Protein AF-A0A9X5JKX4-F1 (afdb_monomer)

pLDDT: mean 77.04, std 14.43, range [41.12, 93.75]

Sequence (83 aa):
MSNEERVNELEETVNQLQIEVAALRELMIKQVAVNNITFKGKYDEVIIQLAKEYEERGLEDERNSQMHEALRQYIKYQLPAVE

Solvent-accessible surface area (backbone atoms only — not comparable to full-atom values): 4783 Å² total; per-residue (Å²): 133,55,74,66,58,54,50,51,55,49,52,54,49,51,53,51,51,52,52,52,52,51,51,52,49,53,52,50,54,51,48,55,60,36,61,77,57,85,52,89,86,47,65,63,61,51,40,54,49,52,25,49,56,27,50,75,72,37,54,87,43,66,67,33,36,53,50,27,52,58,38,51,49,60,68,70,54,70,75,75,81,83,126

Radius of gyration: 15.78 Å; Cα contacts (8 Å, |Δi|>4): 46; chains: 1; bounding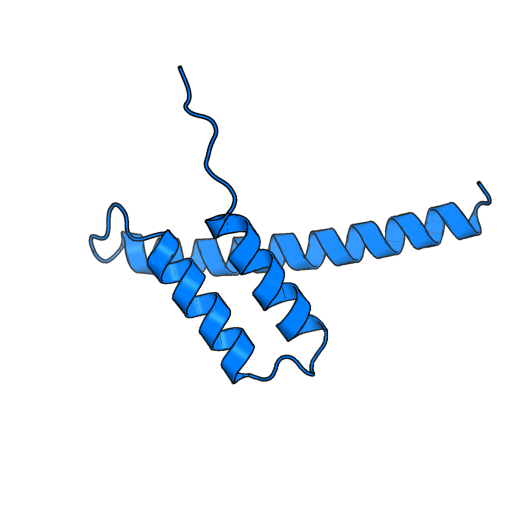 box: 39×26×39 Å

Secondary structure (DSSP, 8-state):
--HHHHHHHHHHHHHHHHHHHHHHHHHHHHHHHHHTTT-TT-HHHHHHHHHHHHHHT-TTSHHHHHHHHHHHHHHH-PPP---

Structure (mmCIF, N/CA/C/O backbone):
data_AF-A0A9X5JKX4-F1
#
_entry.id   AF-A0A9X5JKX4-F1
#
loop_
_atom_site.group_PDB
_atom_site.id
_atom_site.type_symbol
_atom_site.label_atom_id
_atom_site.label_alt_id
_atom_site.label_comp_id
_atom_site.label_asym_id
_atom_site.label_entity_id
_atom_site.label_seq_id
_atom_site.pdbx_PDB_ins_code
_atom_site.Cartn_x
_atom_site.Cartn_y
_atom_site.Cartn_z
_atom_site.occupancy
_atom_site.B_iso_or_equiv
_atom_site.auth_seq_id
_atom_site.auth_comp_id
_atom_site.auth_asym_id
_atom_site.auth_atom_id
_atom_site.pdbx_PDB_model_num
ATOM 1 N N . MET A 1 1 ? -15.206 7.665 25.680 1.00 60.72 1 MET A N 1
A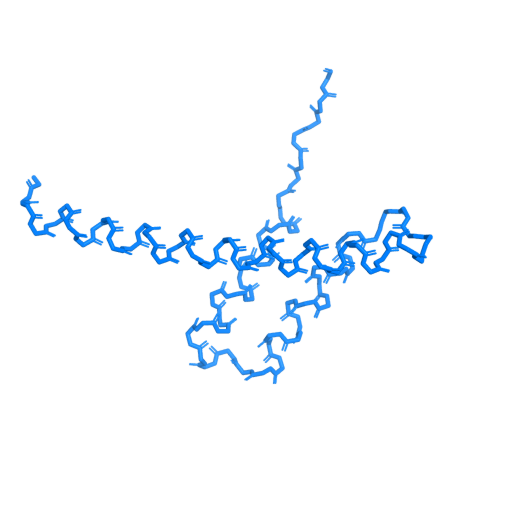TOM 2 C CA . MET A 1 1 ? -14.874 6.577 24.755 1.00 60.72 1 MET A CA 1
ATOM 3 C C . MET A 1 1 ? -15.307 5.267 25.386 1.00 60.72 1 MET A C 1
ATOM 5 O O . MET A 1 1 ? -14.836 4.947 26.476 1.00 60.72 1 MET A O 1
ATOM 9 N N . SER A 1 2 ? -16.268 4.587 24.770 1.00 87.31 2 SER A N 1
ATOM 10 C CA . SER A 1 2 ? -16.733 3.254 25.157 1.00 87.31 2 SER A CA 1
ATOM 11 C C . SER A 1 2 ? -15.656 2.201 24.870 1.00 87.31 2 SER A C 1
ATOM 13 O O . SER A 1 2 ? -14.757 2.418 24.058 1.00 87.31 2 SER A O 1
ATOM 15 N N . ASN A 1 3 ? -15.749 1.042 25.523 1.00 86.56 3 ASN A N 1
ATOM 16 C CA . ASN A 1 3 ? -14.892 -0.097 25.195 1.00 86.56 3 ASN A CA 1
ATOM 17 C C . ASN A 1 3 ? -15.115 -0.579 23.751 1.00 86.56 3 ASN A C 1
ATOM 19 O O . ASN A 1 3 ? -14.149 -0.976 23.115 1.00 86.56 3 ASN A O 1
ATOM 23 N N . GLU A 1 4 ? -16.338 -0.491 23.220 1.00 85.81 4 GLU A N 1
ATOM 24 C CA . GLU A 1 4 ? -16.633 -0.813 21.811 1.00 85.81 4 GLU A CA 1
ATOM 25 C C . GLU A 1 4 ? -15.962 0.159 20.837 1.00 85.81 4 GLU A C 1
ATOM 27 O O . GLU A 1 4 ? -15.336 -0.274 19.878 1.00 85.81 4 GLU A O 1
ATOM 32 N N . GLU A 1 5 ? -16.014 1.466 21.115 1.00 86.38 5 GLU A N 1
ATOM 33 C CA . GLU A 1 5 ? -15.353 2.481 20.279 1.00 86.38 5 GLU A CA 1
ATOM 34 C C . GLU A 1 5 ? -13.838 2.243 20.217 1.00 86.38 5 GLU A C 1
ATOM 36 O O . GLU A 1 5 ? -13.246 2.278 19.145 1.00 86.38 5 GLU A O 1
ATOM 41 N N . ARG A 1 6 ? -13.224 1.898 21.356 1.00 86.38 6 ARG A N 1
ATOM 42 C CA . ARG A 1 6 ? -11.793 1.564 21.425 1.00 86.38 6 ARG A CA 1
ATOM 43 C C . ARG A 1 6 ? -11.437 0.298 20.652 1.00 86.38 6 ARG A C 1
ATOM 45 O O . ARG A 1 6 ? -10.341 0.223 20.110 1.00 86.38 6 ARG A O 1
ATOM 52 N N . VAL A 1 7 ? -12.307 -0.712 20.658 1.00 91.56 7 VAL A N 1
ATOM 53 C CA . VAL A 1 7 ? -12.078 -1.954 19.903 1.00 91.56 7 VAL A CA 1
ATOM 54 C C . VAL A 1 7 ? -12.150 -1.675 18.405 1.00 91.56 7 VAL A C 1
ATOM 56 O O . VAL A 1 7 ? -11.239 -2.075 17.691 1.00 91.56 7 VAL A O 1
ATOM 59 N N . ASN A 1 8 ? -13.142 -0.908 17.952 1.00 90.00 8 ASN A N 1
ATOM 60 C CA . ASN A 1 8 ? -13.273 -0.545 16.541 1.00 90.00 8 ASN A CA 1
ATOM 61 C C . ASN A 1 8 ? -12.075 0.283 16.044 1.00 90.00 8 ASN A C 1
ATOM 63 O O . ASN A 1 8 ? -11.507 -0.032 15.002 1.00 90.00 8 ASN A O 1
ATOM 67 N N . GLU A 1 9 ? -11.619 1.279 16.814 1.00 90.56 9 GLU A N 1
ATOM 68 C CA . GLU A 1 9 ? -10.415 2.058 16.471 1.00 90.56 9 GLU A CA 1
ATOM 69 C C . GLU A 1 9 ? -9.161 1.173 16.375 1.00 90.56 9 GLU A C 1
ATOM 71 O O . GLU A 1 9 ? -8.307 1.368 15.505 1.00 90.56 9 GLU A O 1
ATOM 76 N N . LEU A 1 10 ? -9.036 0.176 17.258 1.00 92.25 10 LEU A N 1
ATOM 77 C CA . LEU A 1 10 ? -7.931 -0.781 17.212 1.00 92.25 10 LEU A CA 1
ATOM 78 C C . LEU A 1 10 ? -8.015 -1.691 15.983 1.00 92.25 10 LEU A C 1
ATOM 80 O O . LEU A 1 10 ? -6.984 -1.950 15.367 1.00 92.25 10 LEU A O 1
ATOM 84 N N . GLU A 1 11 ? -9.204 -2.162 15.612 1.00 91.56 11 GLU A N 1
ATOM 85 C CA . GLU A 1 11 ? -9.410 -2.985 14.415 1.00 91.56 11 GLU A CA 1
ATOM 86 C C . GLU A 1 11 ? -9.094 -2.209 13.129 1.00 91.56 11 GLU A C 1
ATOM 88 O O . GLU A 1 11 ? -8.376 -2.720 12.266 1.00 91.56 11 GLU A O 1
ATOM 93 N N . GLU A 1 12 ? -9.530 -0.951 13.030 1.00 91.75 12 GLU A N 1
ATOM 94 C CA . GLU A 1 12 ? -9.181 -0.058 11.918 1.00 91.75 12 GLU A CA 1
ATOM 95 C C . GLU A 1 12 ? -7.669 0.175 11.839 1.00 91.75 12 GLU A C 1
ATOM 97 O O . GLU A 1 12 ? -7.066 0.039 10.771 1.00 91.75 12 GLU A O 1
ATOM 102 N N . THR A 1 13 ? -7.031 0.435 12.984 1.00 92.38 13 THR A N 1
ATOM 103 C CA . THR A 1 13 ? -5.579 0.633 13.065 1.00 92.38 13 THR A CA 1
ATOM 104 C C . THR A 1 13 ? -4.824 -0.624 12.634 1.00 92.38 13 THR A C 1
ATOM 106 O O . THR A 1 13 ? -3.851 -0.542 11.886 1.00 92.38 13 THR A O 1
ATOM 109 N N . VAL A 1 14 ? -5.256 -1.806 13.083 1.00 93.75 14 VAL A N 1
ATOM 110 C CA . VAL A 1 14 ? -4.634 -3.078 12.694 1.00 93.75 14 VAL A CA 1
ATOM 111 C C . VAL A 1 14 ? -4.783 -3.315 11.194 1.00 93.75 14 VAL A C 1
ATOM 113 O O . VAL A 1 14 ? -3.803 -3.701 10.556 1.00 93.75 14 VAL A O 1
ATOM 116 N N . ASN A 1 15 ? -5.957 -3.052 10.617 1.00 89.75 15 ASN A N 1
ATOM 117 C CA . ASN A 1 15 ? -6.168 -3.183 9.176 1.00 89.75 15 ASN A CA 1
ATOM 118 C C . ASN A 1 15 ? -5.254 -2.236 8.391 1.00 89.75 15 ASN A C 1
ATOM 120 O O . ASN A 1 15 ? -4.571 -2.671 7.463 1.00 89.75 15 ASN A O 1
ATOM 124 N N . GLN A 1 16 ? -5.160 -0.973 8.810 1.00 89.12 16 GLN A N 1
ATOM 125 C CA . GLN A 1 16 ? -4.258 -0.007 8.192 1.00 89.12 16 GLN A CA 1
ATOM 126 C C . GLN A 1 16 ? -2.795 -0.469 8.270 1.00 89.12 16 GLN A C 1
ATOM 128 O O . GLN A 1 16 ? -2.096 -0.487 7.256 1.00 89.12 16 GLN A O 1
ATOM 133 N N . LEU A 1 17 ? -2.342 -0.931 9.438 1.00 91.44 17 LEU A N 1
ATOM 134 C CA . LEU A 1 17 ? -0.984 -1.450 9.613 1.00 91.44 17 LEU A CA 1
ATOM 135 C C . LEU A 1 17 ? -0.714 -2.677 8.734 1.00 91.44 17 LEU A C 1
ATOM 137 O O . LEU A 1 17 ? 0.382 -2.816 8.193 1.00 91.44 17 LEU A O 1
ATOM 141 N N . GLN A 1 18 ? -1.690 -3.570 8.558 1.00 90.38 18 GLN A N 1
ATOM 142 C CA . GLN A 1 18 ? -1.544 -4.726 7.671 1.00 90.38 18 GLN A CA 1
ATOM 143 C C . GLN A 1 18 ? -1.363 -4.309 6.207 1.00 90.38 18 GLN A C 1
ATOM 145 O O . GLN A 1 18 ? -0.528 -4.888 5.507 1.00 90.38 18 GLN A O 1
ATOM 150 N N . ILE A 1 19 ? -2.107 -3.296 5.761 1.00 89.75 19 ILE A N 1
ATOM 151 C CA . ILE A 1 19 ? -2.007 -2.729 4.410 1.00 89.75 19 ILE A CA 1
ATOM 152 C C . ILE A 1 19 ? -0.640 -2.068 4.216 1.00 89.75 19 ILE A C 1
ATOM 154 O O . ILE A 1 19 ? 0.056 -2.370 3.247 1.00 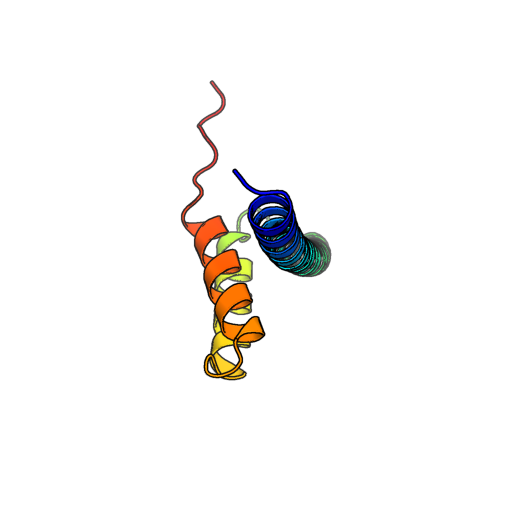89.75 19 ILE A O 1
ATOM 158 N N . GLU A 1 20 ? -0.205 -1.231 5.159 1.00 85.19 20 GLU A N 1
ATOM 159 C CA . GLU A 1 20 ? 1.096 -0.554 5.096 1.00 85.19 20 GLU A CA 1
ATOM 160 C C . GLU A 1 20 ? 2.261 -1.554 5.094 1.00 85.19 20 GLU A C 1
ATOM 162 O O . GLU A 1 20 ? 3.182 -1.446 4.283 1.00 85.19 20 GLU A O 1
ATOM 167 N N . VAL A 1 21 ? 2.206 -2.590 5.937 1.00 90.12 21 VAL A N 1
ATOM 168 C CA . VAL A 1 21 ? 3.220 -3.656 5.958 1.00 90.12 21 VAL A CA 1
ATOM 169 C C . VAL A 1 21 ? 3.241 -4.429 4.639 1.00 90.12 21 VAL A C 1
ATOM 171 O O . VAL A 1 21 ? 4.322 -4.755 4.141 1.00 90.12 21 VAL A O 1
ATOM 174 N N . ALA A 1 22 ? 2.079 -4.714 4.045 1.00 85.81 22 ALA A N 1
ATOM 175 C CA . ALA A 1 22 ? 2.013 -5.349 2.732 1.00 85.81 22 ALA A CA 1
ATOM 176 C C . ALA A 1 22 ? 2.637 -4.456 1.646 1.00 85.81 22 ALA A C 1
ATOM 178 O O . ALA A 1 22 ? 3.444 -4.943 0.853 1.00 85.81 22 ALA A O 1
ATOM 179 N N . ALA A 1 23 ? 2.347 -3.151 1.665 1.00 79.75 23 ALA A N 1
ATOM 180 C CA . ALA A 1 23 ? 2.944 -2.168 0.762 1.00 79.75 23 ALA A CA 1
ATOM 181 C C . ALA A 1 23 ? 4.468 -2.142 0.866 1.00 79.75 23 ALA A C 1
ATOM 183 O O . ALA A 1 23 ? 5.168 -2.291 -0.136 1.00 79.75 23 ALA A O 1
ATOM 184 N N . LEU A 1 24 ? 4.987 -2.021 2.088 1.00 81.69 24 LEU A N 1
ATOM 185 C CA . LEU A 1 24 ? 6.422 -2.009 2.351 1.00 81.69 24 LEU A CA 1
ATOM 186 C C . LEU A 1 24 ? 7.089 -3.309 1.904 1.00 81.69 24 LEU A C 1
ATOM 188 O O . LEU A 1 24 ? 8.187 -3.277 1.352 1.00 81.69 24 LEU A O 1
ATOM 192 N N . ARG A 1 25 ? 6.428 -4.456 2.089 1.00 80.75 25 ARG A N 1
ATOM 193 C CA . ARG A 1 25 ? 6.953 -5.751 1.646 1.00 80.75 25 ARG A CA 1
ATOM 194 C C . ARG A 1 25 ? 7.079 -5.828 0.127 1.00 80.75 25 ARG A C 1
ATOM 196 O O . ARG A 1 25 ? 8.122 -6.259 -0.361 1.00 80.75 25 ARG A O 1
ATOM 203 N N . GLU A 1 26 ? 6.060 -5.393 -0.606 1.00 78.31 26 GLU A N 1
ATOM 204 C CA . GLU A 1 26 ? 6.093 -5.336 -2.073 1.00 78.31 26 GLU A CA 1
ATOM 205 C C . GLU A 1 26 ? 7.190 -4.385 -2.570 1.00 78.31 26 GLU A C 1
ATOM 207 O O . GLU A 1 26 ? 7.986 -4.740 -3.446 1.00 78.31 26 GLU A O 1
ATOM 212 N N . LEU A 1 27 ? 7.308 -3.211 -1.943 1.00 75.00 27 LEU A N 1
ATOM 213 C CA . LEU A 1 27 ? 8.365 -2.246 -2.242 1.00 75.00 27 LEU A CA 1
ATOM 214 C C . LEU A 1 27 ? 9.755 -2.827 -1.980 1.00 75.00 27 LEU A C 1
ATOM 216 O O . LEU A 1 27 ? 10.638 -2.687 -2.822 1.00 75.00 27 LEU A O 1
ATOM 220 N N . MET A 1 28 ? 9.956 -3.539 -0.868 1.00 77.25 28 MET A N 1
ATOM 221 C CA . MET A 1 28 ? 11.224 -4.209 -0.573 1.00 77.25 28 MET A CA 1
ATOM 222 C C . MET A 1 28 ? 11.554 -5.309 -1.585 1.00 77.25 28 MET A C 1
ATOM 224 O O . MET A 1 28 ? 12.697 -5.388 -2.031 1.00 77.25 28 MET A O 1
ATOM 228 N N . ILE A 1 29 ? 10.585 -6.144 -1.977 1.00 71.88 29 ILE A N 1
ATOM 229 C CA . ILE A 1 29 ? 10.793 -7.202 -2.982 1.00 71.88 29 ILE A CA 1
ATOM 230 C C . ILE A 1 29 ? 11.238 -6.585 -4.309 1.00 71.88 29 ILE A C 1
ATOM 232 O O . ILE A 1 29 ? 12.228 -7.024 -4.902 1.00 71.88 29 ILE A O 1
ATOM 236 N N . LYS A 1 30 ? 10.553 -5.526 -4.754 1.00 68.38 30 LYS A N 1
ATOM 237 C CA . LYS A 1 30 ? 10.909 -4.828 -5.991 1.00 68.38 30 LYS A CA 1
ATOM 238 C C . LYS A 1 30 ? 12.234 -4.076 -5.851 1.00 68.38 30 LYS A C 1
ATOM 240 O O . LYS A 1 30 ? 13.042 -4.140 -6.770 1.00 68.38 30 LYS A O 1
ATOM 245 N N . GLN A 1 31 ? 12.536 -3.470 -4.703 1.00 64.44 31 GLN A N 1
ATOM 246 C CA . GLN A 1 31 ? 13.831 -2.830 -4.452 1.00 64.44 31 GLN A CA 1
ATOM 247 C C . GLN A 1 31 ? 14.986 -3.837 -4.466 1.00 64.44 31 GLN A C 1
ATOM 249 O O . GLN A 1 31 ? 16.050 -3.525 -4.991 1.00 64.44 31 GLN A O 1
ATOM 254 N N . VAL A 1 32 ? 14.805 -5.049 -3.934 1.00 63.47 32 VAL A N 1
ATOM 255 C CA . VAL A 1 32 ? 15.809 -6.126 -4.011 1.00 63.47 32 VAL A CA 1
ATOM 256 C C . VAL A 1 32 ? 16.002 -6.583 -5.459 1.00 63.47 32 VAL A C 1
ATOM 258 O O . VAL A 1 32 ? 17.140 -6.732 -5.906 1.00 63.47 32 VAL A O 1
ATOM 261 N N . ALA A 1 33 ? 14.915 -6.734 -6.221 1.00 60.44 33 ALA A N 1
ATOM 262 C CA . ALA A 1 33 ? 14.989 -7.053 -7.646 1.00 60.44 33 ALA A CA 1
ATOM 263 C C . ALA A 1 33 ? 15.707 -5.953 -8.457 1.00 60.44 33 ALA A C 1
ATOM 265 O O . ALA A 1 33 ? 16.504 -6.263 -9.340 1.00 60.44 33 ALA A O 1
ATOM 266 N N . VAL A 1 34 ? 15.481 -4.678 -8.122 1.00 58.41 34 VAL A N 1
ATOM 267 C CA . VAL A 1 34 ? 16.054 -3.502 -8.803 1.00 58.41 34 VAL A CA 1
ATOM 268 C C . VAL A 1 34 ? 17.497 -3.214 -8.371 1.00 58.41 34 VAL A C 1
ATOM 270 O O . VAL A 1 34 ? 18.330 -2.868 -9.204 1.00 58.41 34 VAL A O 1
ATOM 273 N N . ASN A 1 35 ? 17.849 -3.416 -7.099 1.00 56.75 35 ASN A N 1
ATOM 274 C CA . ASN A 1 35 ? 19.229 -3.290 -6.613 1.00 56.75 35 ASN A CA 1
ATOM 275 C C . ASN A 1 35 ? 20.156 -4.363 -7.209 1.00 56.75 35 ASN A C 1
ATOM 277 O O . ASN A 1 35 ? 21.336 -4.085 -7.418 1.00 56.75 35 ASN A O 1
ATOM 281 N N . ASN A 1 36 ? 19.632 -5.548 -7.544 1.00 53.59 36 ASN A N 1
ATOM 282 C CA . ASN A 1 36 ? 20.373 -6.565 -8.302 1.00 53.59 36 ASN A CA 1
ATOM 283 C C . ASN A 1 36 ? 20.617 -6.173 -9.775 1.00 53.59 36 ASN A C 1
ATOM 285 O O . ASN A 1 36 ? 21.460 -6.782 -10.429 1.00 53.59 36 ASN A O 1
ATOM 289 N N . ILE A 1 37 ? 19.925 -5.150 -10.291 1.00 49.97 37 ILE A N 1
ATOM 290 C CA . ILE A 1 37 ? 20.028 -4.644 -11.668 1.00 49.97 37 ILE A CA 1
ATOM 291 C C . ILE A 1 37 ? 20.309 -3.132 -11.619 1.00 49.97 37 ILE A C 1
ATOM 293 O O . ILE A 1 37 ? 19.535 -2.318 -12.101 1.00 49.97 37 ILE A O 1
ATOM 297 N N . THR A 1 38 ? 21.404 -2.739 -10.964 1.00 52.41 38 THR A N 1
ATOM 298 C CA . THR A 1 38 ? 22.083 -1.433 -11.128 1.00 52.41 38 THR A CA 1
ATOM 299 C C . THR A 1 38 ? 21.163 -0.209 -11.311 1.00 52.41 38 THR A C 1
ATOM 301 O O . THR A 1 38 ? 21.350 0.567 -12.245 1.00 52.41 38 THR A O 1
ATOM 304 N N . PHE A 1 39 ? 20.182 0.009 -10.429 1.00 48.81 39 PHE A N 1
ATOM 305 C CA . PHE A 1 39 ? 19.307 1.183 -10.532 1.00 48.81 39 PHE A CA 1
ATOM 306 C C . PHE A 1 39 ? 19.285 2.047 -9.269 1.00 48.81 39 PHE A C 1
ATOM 308 O O . PHE A 1 39 ? 18.336 2.071 -8.488 1.00 48.81 39 PHE A O 1
ATOM 315 N N . LYS A 1 40 ? 20.361 2.823 -9.088 1.00 51.62 40 LYS A N 1
ATOM 316 C CA . LYS A 1 40 ? 20.395 3.951 -8.146 1.00 51.62 40 LYS A CA 1
ATOM 317 C C . LYS A 1 40 ? 19.439 5.043 -8.651 1.00 51.62 40 LYS A C 1
ATOM 319 O O . LYS A 1 40 ? 19.685 5.609 -9.710 1.00 51.62 40 LYS A O 1
ATOM 324 N N . GLY A 1 41 ? 18.383 5.350 -7.894 1.00 57.00 41 GLY A N 1
ATOM 325 C CA . GLY A 1 41 ? 17.539 6.535 -8.125 1.00 57.00 41 GLY A CA 1
ATOM 326 C C . GLY A 1 41 ? 16.217 6.320 -8.873 1.00 57.00 41 GLY A C 1
ATOM 327 O O . GLY A 1 41 ? 15.614 7.301 -9.285 1.00 57.00 41 GLY A O 1
ATOM 328 N N . LYS A 1 42 ? 15.743 5.077 -9.039 1.00 69.06 42 LYS A N 1
ATOM 329 C CA . LYS A 1 42 ? 14.459 4.764 -9.706 1.00 69.06 42 LYS A CA 1
ATOM 330 C C . LYS A 1 42 ? 13.333 4.299 -8.783 1.00 69.06 42 LYS A C 1
ATOM 332 O O . LYS A 1 42 ? 12.374 3.680 -9.233 1.00 69.06 42 LYS A O 1
ATOM 337 N N . TYR A 1 43 ? 13.445 4.590 -7.492 1.00 68.62 43 TYR A N 1
ATOM 338 C CA . TYR A 1 43 ? 12.457 4.168 -6.501 1.00 68.62 43 TYR A CA 1
ATOM 339 C C . TYR A 1 43 ? 11.039 4.645 -6.858 1.00 68.62 43 TYR A C 1
ATOM 341 O O . TYR A 1 43 ? 10.102 3.850 -6.863 1.00 68.62 43 TYR A O 1
ATOM 349 N N . ASP A 1 44 ? 10.909 5.896 -7.301 1.00 71.12 44 ASP A N 1
ATOM 350 C CA . ASP A 1 44 ? 9.624 6.466 -7.713 1.00 71.12 44 ASP A CA 1
ATOM 351 C C . ASP A 1 44 ? 9.026 5.748 -8.932 1.00 71.12 44 ASP A C 1
ATOM 353 O O . ASP A 1 44 ? 7.823 5.506 -8.970 1.00 71.12 44 ASP A O 1
ATOM 357 N N . GLU A 1 45 ? 9.845 5.335 -9.909 1.00 75.56 45 GLU A N 1
ATOM 358 C CA . GLU A 1 45 ? 9.367 4.574 -11.077 1.00 75.56 45 GLU A CA 1
ATOM 359 C C . GLU A 1 45 ? 8.771 3.222 -10.663 1.00 75.56 45 GLU A C 1
ATOM 361 O O . GLU A 1 45 ? 7.743 2.807 -11.201 1.00 75.56 45 GLU A O 1
ATOM 366 N N . VAL A 1 46 ? 9.374 2.561 -9.670 1.00 76.62 46 VAL A N 1
ATOM 367 C CA . VAL A 1 46 ? 8.885 1.286 -9.125 1.00 76.62 46 VAL A CA 1
ATOM 368 C C . VAL A 1 46 ? 7.553 1.475 -8.411 1.00 76.62 46 VAL A C 1
ATOM 370 O O . VAL A 1 46 ? 6.626 0.696 -8.634 1.00 76.62 46 VAL A O 1
ATOM 373 N N . ILE A 1 47 ? 7.437 2.517 -7.583 1.00 78.06 47 ILE A N 1
ATOM 374 C CA . ILE A 1 47 ? 6.190 2.827 -6.881 1.00 78.06 47 ILE A CA 1
ATOM 375 C C . ILE A 1 47 ? 5.076 3.148 -7.885 1.00 78.06 47 ILE A C 1
ATOM 377 O O . ILE A 1 47 ? 3.968 2.626 -7.764 1.00 78.06 47 ILE A O 1
ATOM 381 N N . ILE A 1 48 ? 5.371 3.958 -8.908 1.00 81.44 48 ILE A N 1
ATOM 382 C CA . ILE A 1 48 ? 4.415 4.306 -9.968 1.00 81.44 48 ILE A CA 1
ATOM 383 C C . ILE A 1 48 ? 3.955 3.052 -10.714 1.00 81.44 48 ILE A C 1
ATOM 385 O O . ILE A 1 48 ? 2.765 2.910 -10.996 1.00 81.44 48 ILE A O 1
ATOM 389 N N . GLN A 1 49 ? 4.877 2.146 -11.043 1.00 83.69 49 GLN A N 1
ATOM 390 C CA . GLN A 1 49 ? 4.540 0.910 -11.740 1.00 83.69 49 GLN A CA 1
ATOM 391 C C . GLN A 1 49 ? 3.661 -0.001 -10.877 1.00 83.69 49 GLN A C 1
ATOM 393 O O . GLN A 1 49 ? 2.645 -0.486 -11.360 1.00 83.69 49 GLN A O 1
ATOM 398 N N . LEU A 1 50 ? 3.996 -0.181 -9.598 1.00 82.06 50 LEU A N 1
ATOM 399 C CA . LEU A 1 50 ? 3.189 -0.966 -8.661 1.00 82.06 50 LEU A CA 1
ATOM 400 C C . LEU A 1 50 ? 1.784 -0.384 -8.479 1.00 82.06 50 LEU A C 1
ATOM 402 O O . LEU A 1 50 ? 0.812 -1.131 -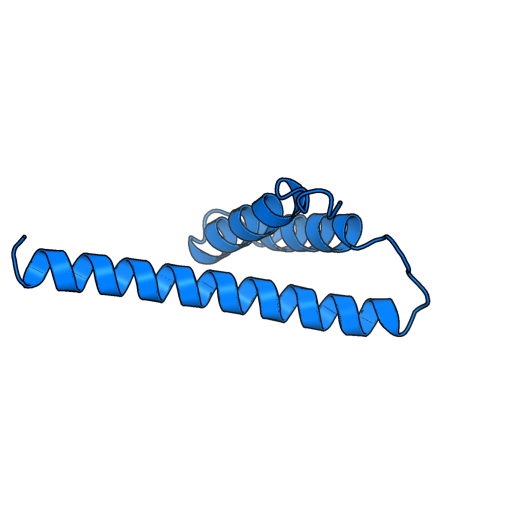8.484 1.00 82.06 50 LEU A O 1
ATOM 406 N N . ALA A 1 51 ? 1.659 0.939 -8.347 1.00 85.06 51 ALA A N 1
ATOM 407 C CA . ALA A 1 51 ? 0.353 1.579 -8.226 1.00 85.06 51 ALA A CA 1
ATOM 408 C C . ALA A 1 51 ? -0.507 1.292 -9.469 1.00 85.06 51 ALA A C 1
ATOM 410 O O . ALA A 1 51 ? -1.656 0.880 -9.332 1.00 85.06 51 ALA A O 1
ATOM 411 N N . LYS A 1 52 ? 0.073 1.409 -10.671 1.00 86.50 52 LYS A N 1
ATOM 412 C CA . LYS A 1 52 ? -0.608 1.052 -11.926 1.00 86.50 52 LYS A CA 1
ATOM 413 C C . LYS A 1 52 ? -0.994 -0.426 -11.990 1.00 86.50 52 LYS A C 1
ATOM 415 O O . LYS A 1 52 ? -2.098 -0.731 -12.413 1.00 86.50 52 LYS A O 1
ATOM 420 N N . GLU A 1 53 ? -0.138 -1.338 -11.524 1.00 87.75 53 GLU A N 1
ATOM 421 C CA . GLU A 1 53 ? -0.458 -2.773 -11.475 1.00 87.75 53 GLU A CA 1
ATOM 422 C C . GLU A 1 53 ? -1.701 -3.056 -10.605 1.00 87.75 53 GLU A C 1
ATOM 424 O O . GLU A 1 53 ? -2.499 -3.925 -10.950 1.00 87.75 53 GLU A O 1
ATOM 429 N N . TYR A 1 54 ? -1.894 -2.339 -9.491 1.00 85.31 54 TYR A N 1
ATOM 430 C CA . TYR A 1 54 ? -3.103 -2.465 -8.660 1.00 85.31 54 TYR A CA 1
ATOM 431 C C . TYR A 1 54 ? -4.326 -1.764 -9.268 1.00 85.31 54 TYR A C 1
ATOM 433 O O . TYR A 1 54 ? -5.437 -2.270 -9.135 1.00 85.31 54 TYR A O 1
ATOM 441 N N . GLU A 1 55 ? -4.130 -0.653 -9.979 1.00 85.94 55 GLU A N 1
ATOM 442 C CA . GLU A 1 55 ? -5.183 0.012 -10.758 1.00 85.94 55 GLU A CA 1
ATOM 443 C C . GLU A 1 55 ? -5.715 -0.894 -11.881 1.00 85.94 55 GLU A C 1
ATOM 445 O O . GLU A 1 55 ? -6.925 -1.057 -12.029 1.00 85.94 55 GLU A O 1
ATOM 450 N N . GLU A 1 56 ? -4.823 -1.571 -12.608 1.00 90.44 56 GLU A N 1
ATOM 451 C CA . GLU A 1 56 ? -5.158 -2.519 -13.679 1.00 90.44 56 GLU A CA 1
ATOM 452 C C . GLU A 1 56 ? -5.877 -3.779 -13.171 1.00 90.44 56 GLU A C 1
ATOM 454 O O . GLU A 1 56 ? -6.666 -4.380 -13.901 1.00 90.44 56 GLU A O 1
ATOM 459 N N . ARG A 1 57 ? -5.646 -4.175 -11.912 1.00 88.50 57 ARG A N 1
ATOM 460 C CA . ARG A 1 57 ? -6.378 -5.270 -11.245 1.00 88.50 57 ARG A CA 1
ATOM 461 C C . ARG A 1 57 ? -7.794 -4.873 -10.812 1.00 88.50 57 ARG A C 1
ATOM 463 O O . ARG A 1 57 ? -8.547 -5.744 -10.383 1.00 88.50 57 ARG A O 1
ATOM 470 N N . GLY A 1 58 ? -8.155 -3.596 -10.952 1.00 88.94 58 GLY A N 1
ATOM 471 C CA . GLY A 1 58 ? -9.461 -3.041 -10.615 1.00 88.94 58 GLY A CA 1
ATOM 472 C C . GLY A 1 58 ? -9.502 -2.467 -9.200 1.00 88.94 58 GLY A C 1
ATOM 473 O O . GLY A 1 58 ? -9.317 -3.188 -8.220 1.00 88.94 58 GLY A O 1
ATOM 474 N N . LEU A 1 59 ? -9.804 -1.168 -9.103 1.00 89.69 59 LEU A N 1
ATOM 475 C CA . LEU A 1 59 ? -9.946 -0.427 -7.838 1.00 89.69 59 LEU A CA 1
ATOM 476 C C . LEU A 1 59 ? -11.325 -0.591 -7.179 1.00 89.69 59 LEU A C 1
ATOM 478 O O . LEU A 1 59 ? -11.581 -0.006 -6.132 1.00 89.69 59 LEU A O 1
ATOM 482 N N . GLU A 1 60 ? -12.222 -1.362 -7.794 1.00 89.06 60 GLU A N 1
ATOM 483 C CA . GLU A 1 60 ? -13.507 -1.732 -7.188 1.00 89.06 60 GLU A CA 1
ATOM 484 C C . GLU A 1 60 ? -13.317 -2.702 -6.010 1.00 89.06 60 GLU A C 1
ATOM 486 O O . GLU A 1 60 ? -14.148 -2.756 -5.107 1.00 89.06 60 GLU A O 1
ATOM 491 N N . ASP A 1 61 ? -12.202 -3.439 -6.002 1.00 90.56 61 ASP A N 1
ATOM 492 C CA . ASP A 1 61 ? -11.752 -4.209 -4.850 1.00 90.56 61 ASP A CA 1
ATOM 493 C C . ASP A 1 61 ? -11.111 -3.264 -3.819 1.00 90.56 61 ASP A C 1
ATOM 495 O O . ASP A 1 61 ? -10.140 -2.553 -4.104 1.00 90.56 61 ASP A O 1
ATOM 499 N N . GLU A 1 62 ? -11.667 -3.256 -2.607 1.00 87.31 62 GLU A 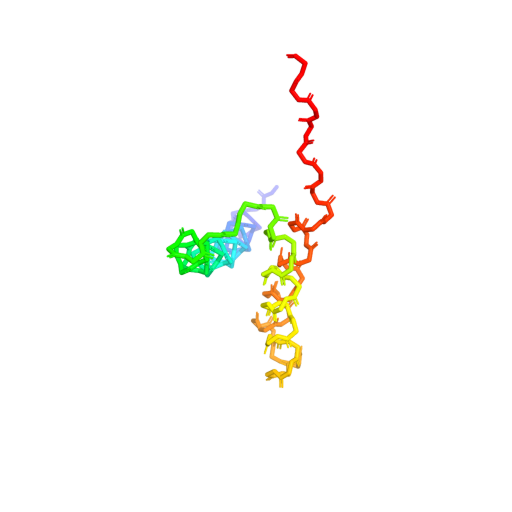N 1
ATOM 500 C CA . GLU A 1 62 ? -11.264 -2.355 -1.523 1.00 87.31 62 GLU A CA 1
ATOM 501 C C . GLU A 1 62 ? -9.769 -2.466 -1.201 1.00 87.31 62 GLU A C 1
ATOM 503 O O . GLU A 1 62 ? -9.091 -1.454 -1.003 1.00 87.31 62 GLU A O 1
ATOM 508 N N . ARG A 1 63 ? -9.225 -3.685 -1.228 1.00 82.00 63 ARG A N 1
ATOM 509 C CA . ARG A 1 63 ? -7.813 -3.931 -0.947 1.00 82.00 63 ARG A CA 1
ATOM 510 C C . ARG A 1 63 ? -6.931 -3.381 -2.062 1.00 82.00 63 ARG A C 1
ATOM 512 O O . ARG A 1 63 ? -5.894 -2.787 -1.768 1.00 82.00 63 ARG A O 1
ATOM 519 N N . ASN A 1 64 ? -7.324 -3.538 -3.325 1.00 84.19 64 ASN A N 1
ATOM 520 C CA . ASN A 1 64 ? -6.597 -2.935 -4.446 1.00 84.19 64 ASN A CA 1
ATOM 521 C C . ASN A 1 64 ? -6.608 -1.402 -4.362 1.00 84.19 64 ASN A C 1
ATOM 523 O O . ASN A 1 64 ? -5.569 -0.777 -4.576 1.00 84.19 64 ASN A O 1
ATOM 527 N N . SER A 1 65 ? -7.745 -0.801 -3.994 1.00 87.88 65 SER A N 1
ATOM 528 C CA . SER A 1 65 ? -7.866 0.64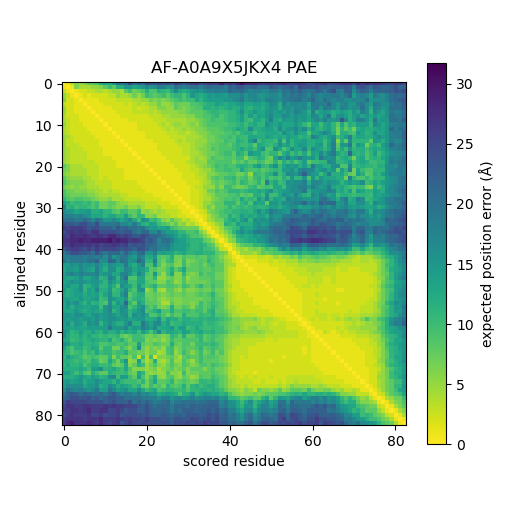8 -3.793 1.00 87.88 65 SER A CA 1
ATOM 529 C C . SER A 1 65 ? -6.962 1.159 -2.669 1.00 87.88 65 SER A C 1
ATOM 531 O O . SER A 1 65 ? -6.185 2.098 -2.867 1.00 87.88 65 SER A O 1
ATOM 533 N N . GLN A 1 66 ? -7.000 0.505 -1.507 1.00 86.31 66 GLN A N 1
ATOM 534 C CA . GLN A 1 66 ? -6.150 0.842 -0.363 1.00 86.31 66 GLN A CA 1
ATOM 535 C C . GLN A 1 66 ? -4.665 0.697 -0.706 1.00 86.31 66 GLN A C 1
ATOM 537 O O . GLN A 1 66 ? -3.861 1.564 -0.364 1.00 86.31 66 GLN A O 1
ATOM 542 N N . M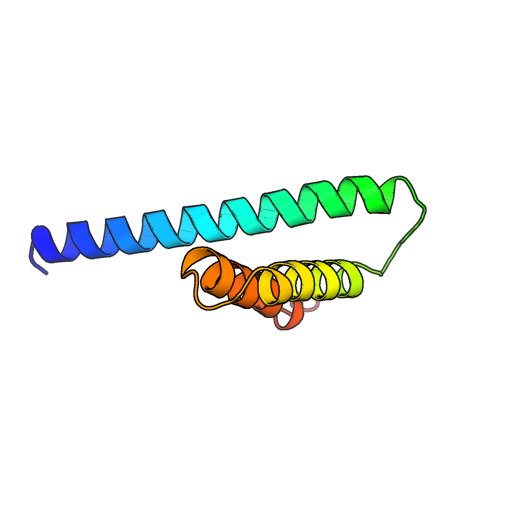ET A 1 67 ? -4.303 -0.352 -1.449 1.00 84.38 67 MET A N 1
ATOM 543 C CA . MET A 1 67 ? -2.931 -0.550 -1.899 1.00 84.38 67 MET A CA 1
ATOM 544 C C . MET A 1 67 ? -2.459 0.509 -2.890 1.00 84.38 67 MET A C 1
ATOM 546 O O . MET A 1 67 ? -1.353 1.033 -2.744 1.00 84.38 67 MET A O 1
ATOM 550 N N . HIS A 1 68 ? -3.284 0.843 -3.881 1.00 87.50 68 HIS A N 1
ATOM 551 C CA . HIS A 1 68 ? -2.985 1.893 -4.847 1.00 87.50 68 HIS A CA 1
ATOM 552 C C . HIS A 1 68 ? -2.741 3.242 -4.151 1.00 87.50 68 HIS A C 1
ATOM 554 O O . HIS A 1 68 ? -1.756 3.923 -4.455 1.00 87.50 68 HIS A O 1
ATOM 560 N N . GLU A 1 69 ? -3.591 3.620 -3.191 1.00 86.50 69 GLU A N 1
ATOM 561 C CA . GLU A 1 69 ? -3.428 4.884 -2.467 1.00 86.50 69 GLU A CA 1
ATOM 562 C C . GLU A 1 69 ? -2.195 4.872 -1.556 1.00 86.50 69 GLU A C 1
ATOM 564 O O . GLU A 1 69 ? -1.399 5.812 -1.601 1.00 86.50 69 GLU A 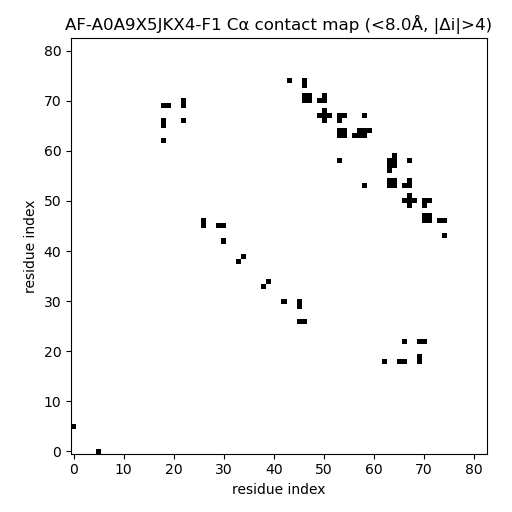O 1
ATOM 569 N N . ALA A 1 70 ? -1.973 3.791 -0.799 1.00 83.69 70 ALA A N 1
ATOM 570 C CA . ALA A 1 70 ? -0.801 3.653 0.067 1.00 83.69 70 ALA A CA 1
ATOM 571 C C . ALA A 1 70 ? 0.510 3.797 -0.726 1.00 83.69 70 ALA A C 1
ATOM 573 O O . ALA A 1 70 ? 1.418 4.520 -0.319 1.00 83.69 70 ALA A O 1
ATOM 574 N N . LEU A 1 71 ? 0.590 3.187 -1.914 1.00 84.00 71 LEU A N 1
ATOM 575 C CA . LEU A 1 71 ? 1.739 3.329 -2.811 1.00 84.00 71 LEU A CA 1
ATOM 576 C C . LEU A 1 71 ? 1.938 4.787 -3.252 1.00 84.00 71 LEU A C 1
ATOM 578 O O . LEU A 1 71 ? 3.051 5.305 -3.186 1.00 84.00 71 LEU A O 1
ATOM 582 N N . ARG A 1 72 ? 0.874 5.500 -3.640 1.00 82.62 72 ARG A N 1
ATOM 583 C CA . ARG A 1 72 ? 0.982 6.915 -4.042 1.00 82.62 72 ARG A CA 1
ATOM 584 C C . ARG A 1 72 ? 1.422 7.838 -2.912 1.00 82.62 72 ARG A C 1
ATOM 586 O O . ARG A 1 72 ? 2.070 8.851 -3.188 1.00 82.62 72 ARG A O 1
ATOM 593 N N . GLN A 1 73 ? 1.103 7.515 -1.663 1.00 81.31 73 GLN A N 1
ATOM 594 C CA . GLN A 1 73 ? 1.558 8.307 -0.521 1.00 81.31 73 GLN A CA 1
ATOM 595 C C . GLN A 1 73 ? 3.082 8.282 -0.373 1.00 81.31 73 GLN A C 1
ATOM 597 O O . GLN A 1 73 ? 3.659 9.322 -0.063 1.00 81.31 73 GLN A O 1
ATOM 602 N N . TYR A 1 74 ? 3.754 7.178 -0.716 1.00 72.94 74 TYR A N 1
ATOM 603 C CA . TYR A 1 74 ? 5.221 7.121 -0.716 1.00 72.94 74 TYR A CA 1
ATOM 604 C C . TYR A 1 74 ? 5.876 8.028 -1.768 1.00 72.94 74 TYR A C 1
ATOM 606 O O . TYR A 1 74 ? 6.984 8.494 -1.536 1.00 72.94 74 TYR A O 1
ATOM 614 N N . ILE A 1 75 ? 5.194 8.337 -2.879 1.00 70.81 75 ILE A N 1
ATOM 615 C CA . ILE A 1 75 ? 5.672 9.328 -3.868 1.00 70.81 75 ILE A CA 1
ATOM 616 C C . ILE A 1 75 ? 5.518 10.753 -3.321 1.00 70.81 75 ILE A C 1
ATOM 618 O O . ILE A 1 75 ? 6.364 11.616 -3.545 1.00 70.81 75 ILE A O 1
ATOM 622 N N . LYS A 1 76 ? 4.411 11.024 -2.616 1.00 67.19 76 LYS A N 1
ATOM 623 C CA . LYS A 1 76 ? 4.149 12.337 -2.002 1.00 67.19 76 LYS A CA 1
ATOM 624 C C . LYS A 1 76 ? 5.045 12.594 -0.788 1.00 67.19 76 LYS A C 1
ATOM 626 O O . LYS A 1 76 ? 5.299 13.752 -0.459 1.00 67.19 76 LYS A O 1
ATOM 631 N N . TYR A 1 77 ? 5.505 11.537 -0.124 1.00 62.50 77 TYR A N 1
ATOM 632 C CA . TYR A 1 77 ? 6.399 11.618 1.019 1.00 62.50 77 TYR A CA 1
ATOM 633 C C . TYR A 1 77 ? 7.814 11.995 0.562 1.00 62.50 77 TYR A C 1
ATOM 635 O O . TYR A 1 77 ? 8.663 11.144 0.304 1.00 62.50 77 TYR A O 1
ATOM 643 N N . GLN A 1 78 ? 8.087 13.296 0.466 1.00 54.19 78 GLN A N 1
ATOM 644 C CA . GLN A 1 78 ? 9.463 13.777 0.408 1.00 54.19 78 GLN A CA 1
ATOM 645 C C . GLN A 1 78 ? 10.110 13.540 1.772 1.00 54.19 78 GLN A C 1
ATOM 647 O O . GLN A 1 78 ? 9.641 14.064 2.783 1.00 54.19 78 GLN A O 1
ATOM 652 N N . LEU A 1 79 ? 11.185 12.744 1.799 1.00 51.56 79 LEU A N 1
ATOM 653 C CA . LEU A 1 79 ? 12.059 12.646 2.968 1.00 51.56 79 LEU A CA 1
ATOM 654 C C . LEU A 1 79 ? 12.428 14.072 3.406 1.00 51.56 79 LEU A C 1
ATOM 656 O O . LEU A 1 79 ? 12.896 14.839 2.558 1.00 51.56 79 LEU A O 1
ATOM 660 N N . PRO A 1 80 ? 12.227 14.449 4.683 1.00 46.19 80 PRO A N 1
ATOM 661 C CA . PRO A 1 80 ? 12.757 15.711 5.168 1.00 46.19 80 PRO A CA 1
ATOM 662 C C . PRO A 1 80 ? 14.252 15.737 4.856 1.00 46.19 80 PRO A C 1
ATOM 664 O O . PRO A 1 80 ? 14.953 14.750 5.099 1.00 46.19 80 PRO A O 1
ATOM 667 N N . ALA A 1 81 ? 14.714 16.833 4.249 1.00 42.53 81 ALA A N 1
ATOM 668 C CA . ALA A 1 81 ? 16.131 17.035 4.000 1.00 42.53 81 ALA A CA 1
ATOM 669 C C . ALA A 1 81 ? 16.848 16.885 5.344 1.00 42.53 81 ALA A C 1
ATOM 671 O O . ALA A 1 81 ? 16.582 17.632 6.283 1.00 42.53 81 ALA A O 1
ATOM 672 N N . VAL A 1 82 ? 17.675 15.851 5.456 1.00 44.81 82 VAL A N 1
ATOM 673 C CA . VAL A 1 82 ? 18.522 15.662 6.627 1.00 44.81 82 VAL A CA 1
ATOM 674 C C . VAL A 1 82 ? 19.622 16.714 6.498 1.00 44.81 82 VAL A C 1
ATOM 676 O O . VAL A 1 82 ? 20.470 16.586 5.614 1.00 44.81 82 VAL A O 1
ATOM 679 N N . GLU A 1 83 ? 19.524 17.789 7.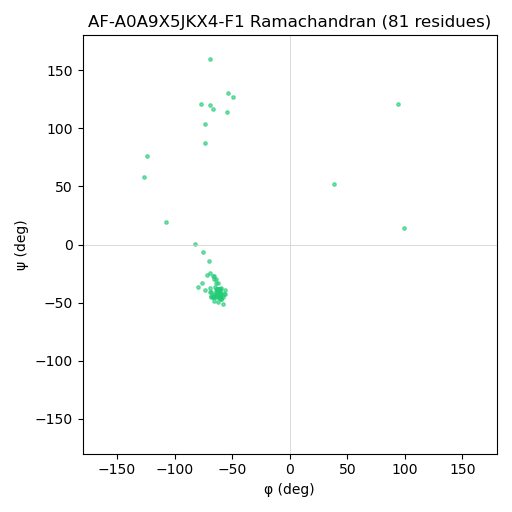284 1.00 41.12 83 GLU A N 1
ATOM 680 C CA . GLU A 1 83 ? 20.598 18.781 7.468 1.00 41.12 83 GLU A CA 1
ATOM 681 C C . GLU A 1 83 ? 21.798 18.177 8.209 1.00 41.12 83 GLU A C 1
ATOM 683 O O . GLU A 1 83 ? 21.584 17.370 9.148 1.00 41.12 83 GLU A O 1
#

Mean predicted aligned error: 10.47 Å

Foldseek 3Di:
DDPVVVVVVVVVVVVLVVLLVVLVVQLVVVVVVVVVVPDDPCSLVSLVVQLVVLVVVPCVPVSSVSNSVSSVVVVVDDDPPDD